Protein AF-A0A925DT21-F1 (afdb_monomer)

Foldseek 3Di:
DCVVDVQDDVVLVDDDPPCPVVSLVSCCVSVVHDSVVSVVVVVVD

Structure (mmCIF, N/CA/C/O backbone):
data_AF-A0A925DT21-F1
#
_entry.id   AF-A0A925DT21-F1
#
loop_
_atom_site.group_PDB
_atom_site.id
_atom_site.type_symbol
_atom_site.label_atom_id
_atom_site.label_alt_id
_atom_site.label_comp_id
_atom_site.label_asym_id
_atom_site.label_entity_id
_atom_site.label_seq_id
_atom_site.pdbx_PDB_ins_code
_atom_site.Cartn_x
_atom_site.Cartn_y
_atom_site.Cartn_z
_atom_site.occupancy
_atom_site.B_iso_or_equiv
_atom_site.auth_seq_id
_atom_site.auth_comp_id
_atom_site.auth_asym_id
_atom_site.auth_atom_id
_atom_site.pdbx_PDB_model_num
ATOM 1 N N . LEU A 1 1 ? -1.198 -6.061 4.596 1.00 78.38 1 LEU A N 1
ATOM 2 C CA . LEU A 1 1 ? -0.817 -5.787 3.186 1.00 78.38 1 LEU A CA 1
ATOM 3 C C . LEU A 1 1 ? 0.443 -6.535 2.755 1.00 78.38 1 LEU A C 1
ATOM 5 O O . LEU A 1 1 ? 0.342 -7.361 1.862 1.00 78.38 1 LEU A O 1
ATOM 9 N N . LYS A 1 2 ? 1.591 -6.341 3.416 1.00 79.25 2 LYS A N 1
ATOM 10 C CA . LYS A 1 2 ? 2.858 -7.025 3.084 1.00 79.25 2 LYS A CA 1
ATOM 11 C C . LYS A 1 2 ? 2.798 -8.559 3.036 1.00 79.25 2 LYS A C 1
ATOM 13 O O . LYS A 1 2 ? 3.345 -9.158 2.125 1.00 79.25 2 LYS A O 1
ATOM 18 N N . GLN A 1 3 ? 2.074 -9.194 3.961 1.00 80.25 3 GLN A N 1
ATOM 19 C CA . GLN A 1 3 ? 1.873 -10.653 3.920 1.00 80.25 3 GLN A CA 1
ATOM 20 C C . GLN A 1 3 ? 1.002 -11.120 2.741 1.00 80.25 3 GLN A C 1
ATOM 22 O O . GLN A 1 3 ? 1.153 -12.244 2.280 1.00 80.25 3 GLN A O 1
ATOM 27 N N . LYS A 1 4 ? 0.090 -10.266 2.254 1.00 82.25 4 LYS A N 1
ATOM 28 C CA . LYS A 1 4 ? -0.797 -10.578 1.120 1.00 82.25 4 LYS A CA 1
ATOM 29 C C . LYS A 1 4 ? -0.125 -10.297 -0.230 1.00 82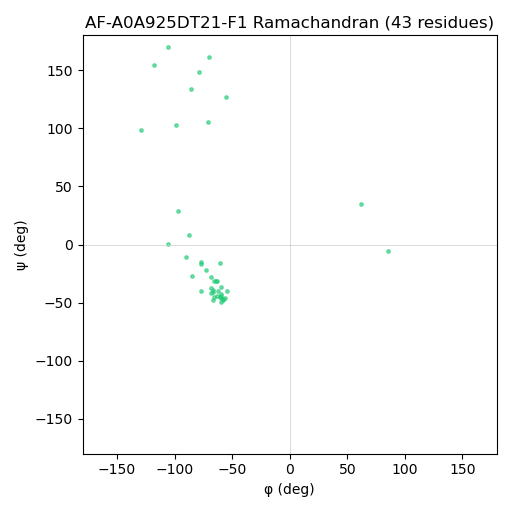.25 4 LYS A C 1
ATOM 31 O O . LYS A 1 4 ? -0.471 -10.926 -1.221 1.00 82.25 4 LYS A O 1
ATOM 36 N N . PHE A 1 5 ? 0.831 -9.368 -0.266 1.00 83.94 5 PHE A N 1
ATOM 37 C CA . PHE A 1 5 ? 1.511 -8.928 -1.480 1.00 83.94 5 PHE A CA 1
ATOM 38 C C . PHE A 1 5 ? 3.029 -8.969 -1.284 1.00 83.94 5 PHE A C 1
ATOM 40 O O . PHE A 1 5 ? 3.616 -8.017 -0.773 1.00 83.94 5 PHE A O 1
ATOM 47 N N . ALA A 1 6 ? 3.668 -10.044 -1.757 1.00 86.19 6 ALA A N 1
ATOM 48 C CA . ALA A 1 6 ? 5.121 -10.244 -1.664 1.00 86.19 6 ALA A CA 1
ATOM 49 C C . ALA A 1 6 ? 5.957 -9.162 -2.386 1.00 86.19 6 ALA A C 1
ATOM 51 O O . ALA A 1 6 ? 7.150 -9.033 -2.138 1.00 86.19 6 ALA A O 1
ATOM 52 N N . ILE A 1 7 ? 5.329 -8.373 -3.265 1.00 85.12 7 ILE A N 1
ATOM 53 C CA . ILE A 1 7 ? 5.942 -7.242 -3.981 1.00 85.12 7 ILE A CA 1
ATOM 54 C C . ILE A 1 7 ? 6.101 -5.976 -3.115 1.00 85.12 7 ILE A C 1
ATOM 56 O O . ILE A 1 7 ? 6.848 -5.056 -3.471 1.00 85.12 7 ILE A O 1
ATOM 60 N N . LEU A 1 8 ? 5.386 -5.901 -1.988 1.00 87.94 8 LEU A N 1
ATOM 61 C CA . LEU A 1 8 ? 5.448 -4.762 -1.079 1.00 87.94 8 LEU A CA 1
ATOM 62 C C . LEU A 1 8 ? 6.601 -4.933 -0.085 1.00 87.94 8 LEU A C 1
ATOM 64 O O . LEU A 1 8 ? 6.772 -5.976 0.544 1.00 87.94 8 LEU A O 1
ATOM 68 N N . THR A 1 9 ? 7.371 -3.870 0.085 1.00 85.31 9 THR A N 1
ATOM 69 C CA . THR A 1 9 ? 8.459 -3.741 1.056 1.00 85.31 9 THR A CA 1
ATOM 70 C C . THR A 1 9 ? 8.021 -2.837 2.210 1.00 85.31 9 THR A C 1
ATOM 72 O O . THR A 1 9 ? 6.952 -2.231 2.153 1.00 85.31 9 THR A O 1
ATOM 75 N N . ASP A 1 10 ? 8.806 -2.774 3.292 1.00 83.31 10 ASP A N 1
ATOM 76 C CA . ASP A 1 10 ? 8.481 -1.887 4.425 1.00 83.31 10 ASP A CA 1
ATOM 77 C C . ASP A 1 10 ? 8.426 -0.428 3.978 1.00 83.31 10 ASP A C 1
ATOM 79 O O . ASP A 1 10 ? 7.539 0.310 4.390 1.00 83.31 10 ASP A O 1
ATOM 83 N N . ASN A 1 11 ? 9.303 -0.053 3.045 1.00 82.56 11 ASN A N 1
ATOM 84 C CA . ASN A 1 11 ? 9.346 1.287 2.470 1.00 82.56 11 ASN A CA 1
ATOM 85 C C . ASN A 1 11 ? 8.069 1.639 1.697 1.00 82.56 11 ASN A C 1
ATOM 87 O O . ASN A 1 11 ? 7.669 2.797 1.682 1.00 82.56 11 ASN A O 1
ATOM 91 N N . ASP A 1 12 ? 7.404 0.658 1.079 1.00 82.38 12 ASP A N 1
ATOM 92 C CA . ASP A 1 12 ? 6.142 0.904 0.367 1.00 82.38 12 ASP A CA 1
ATOM 93 C C . ASP A 1 12 ? 4.949 1.050 1.308 1.00 82.38 12 ASP A C 1
ATOM 95 O O . ASP A 1 12 ? 3.892 1.478 0.863 1.00 82.38 12 ASP A O 1
ATOM 99 N N . LEU A 1 13 ? 5.093 0.648 2.573 1.00 81.94 13 LEU A N 1
ATOM 100 C CA . LEU A 1 13 ? 4.079 0.803 3.616 1.00 81.94 13 LEU A CA 1
ATOM 101 C C . LEU A 1 13 ? 4.435 1.907 4.615 1.00 81.94 13 LEU A C 1
ATOM 103 O O . LEU A 1 13 ? 3.671 2.149 5.548 1.00 81.94 13 LEU A O 1
ATOM 107 N N . LEU A 1 14 ? 5.576 2.573 4.430 1.00 82.69 14 LEU A N 1
ATOM 108 C CA . LEU A 1 14 ? 5.998 3.668 5.281 1.00 82.69 14 LEU A CA 1
ATOM 109 C C . LEU A 1 14 ? 5.102 4.880 5.003 1.00 82.69 14 LEU A C 1
ATOM 111 O O . LEU A 1 14 ? 5.208 5.538 3.966 1.00 82.69 14 LEU A O 1
ATOM 115 N N . LEU A 1 15 ? 4.197 5.152 5.938 1.00 78.62 15 LEU A N 1
ATOM 116 C CA . LEU A 1 15 ? 3.364 6.343 5.932 1.00 78.62 15 LEU A CA 1
ATOM 117 C C . LEU A 1 15 ? 3.988 7.375 6.869 1.00 78.62 15 LEU A C 1
ATOM 119 O O . LEU A 1 15 ? 3.870 7.259 8.086 1.00 78.62 15 LEU A O 1
ATOM 123 N N . GLU A 1 16 ? 4.649 8.381 6.307 1.00 82.38 16 GLU A N 1
ATOM 124 C CA . GLU A 1 16 ? 4.983 9.578 7.079 1.00 82.38 16 GLU A CA 1
ATOM 125 C C . GLU A 1 16 ? 3.740 10.471 7.189 1.00 82.38 16 GLU A C 1
ATOM 127 O O . GLU A 1 16 ? 2.881 10.486 6.300 1.00 82.38 16 GLU A O 1
ATOM 132 N N . GLU A 1 17 ? 3.628 11.204 8.293 1.00 79.38 17 GLU A N 1
ATOM 133 C CA . GLU A 1 17 ? 2.484 12.071 8.566 1.00 79.38 17 GLU A CA 1
ATOM 134 C C . GLU A 1 17 ? 2.275 13.074 7.414 1.00 79.38 17 GLU A C 1
ATOM 136 O O . GLU A 1 17 ? 3.204 13.746 6.969 1.00 79.38 17 GLU A O 1
ATOM 141 N N . GLY A 1 18 ? 1.056 13.118 6.865 1.00 77.12 18 GLY A N 1
ATOM 142 C CA . GLY A 1 18 ? 0.717 13.945 5.700 1.00 77.12 18 GLY A CA 1
ATOM 143 C C . GLY A 1 18 ? 1.013 13.331 4.321 1.00 77.12 18 GLY A C 1
ATOM 144 O O . GLY A 1 18 ? 0.593 13.902 3.318 1.00 77.12 18 GLY A O 1
ATOM 145 N N . LYS A 1 19 ? 1.649 12.152 4.225 1.00 85.50 19 LYS A N 1
ATOM 146 C CA . LYS A 1 19 ? 1.979 11.486 2.940 1.00 85.50 19 LYS A CA 1
ATOM 147 C C . LYS A 1 19 ? 0.979 10.414 2.498 1.00 85.50 19 LYS A C 1
ATOM 149 O O . LYS A 1 19 ? 1.337 9.463 1.802 1.00 85.50 19 LYS A O 1
ATOM 154 N N . HIS A 1 20 ? -0.286 10.555 2.883 1.00 83.38 20 HIS A N 1
ATOM 155 C CA . HIS A 1 20 ? -1.303 9.544 2.587 1.00 83.38 20 HIS A CA 1
ATOM 156 C C . HIS A 1 20 ? -1.541 9.357 1.082 1.00 83.38 20 HIS A C 1
ATOM 158 O O . HIS A 1 20 ? -1.530 8.225 0.602 1.00 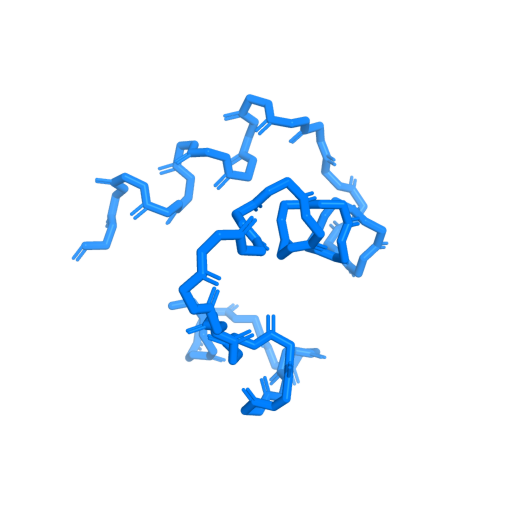83.38 20 HIS A O 1
ATOM 164 N N . ASP A 1 21 ? -1.646 10.442 0.312 1.00 88.56 21 ASP A N 1
ATOM 165 C CA . ASP A 1 21 ? -1.800 10.341 -1.145 1.00 88.56 21 ASP A CA 1
ATOM 166 C C . ASP A 1 21 ? -0.557 9.752 -1.837 1.00 88.56 21 ASP A C 1
ATOM 168 O O . ASP A 1 21 ? -0.687 9.026 -2.823 1.00 88.56 21 ASP A O 1
ATOM 172 N N . GLU A 1 22 ? 0.647 9.990 -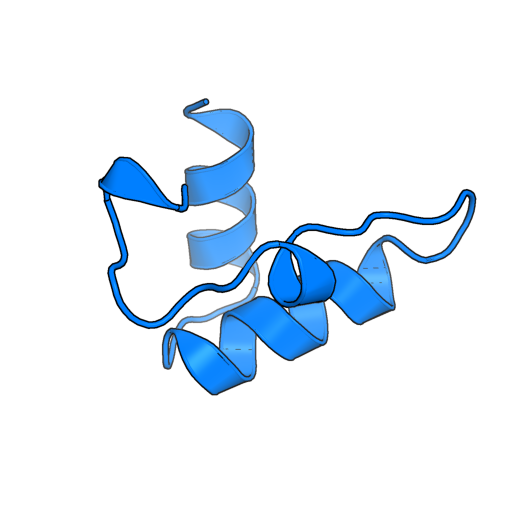1.304 1.00 89.12 22 GLU A N 1
ATOM 173 C CA . GLU A 1 22 ? 1.890 9.412 -1.837 1.00 89.12 22 GLU A CA 1
ATOM 174 C C . GLU A 1 22 ? 1.944 7.894 -1.610 1.00 89.12 22 GLU A C 1
ATOM 176 O O . GLU A 1 22 ? 2.327 7.136 -2.505 1.00 89.12 22 GLU A O 1
ATOM 181 N N . LEU A 1 23 ? 1.519 7.430 -0.428 1.00 88.88 23 LEU A N 1
ATOM 182 C CA . LEU A 1 23 ? 1.375 6.005 -0.135 1.00 88.88 23 LEU A CA 1
ATOM 183 C C . LEU A 1 23 ? 0.377 5.347 -1.097 1.00 88.88 23 LEU A C 1
ATOM 185 O O . LEU A 1 23 ? 0.698 4.327 -1.710 1.00 88.88 23 LEU A O 1
ATOM 189 N N . LEU A 1 24 ? -0.806 5.946 -1.263 1.00 89.88 24 LEU A N 1
ATOM 190 C CA . LEU A 1 24 ? -1.836 5.432 -2.165 1.00 89.88 24 LEU A CA 1
ATOM 191 C C . LEU A 1 24 ? -1.324 5.353 -3.606 1.00 89.88 24 LEU A C 1
ATOM 193 O O . LEU A 1 24 ? -1.451 4.301 -4.230 1.00 89.88 24 LEU A O 1
ATOM 197 N N . GLY A 1 25 ? -0.664 6.401 -4.105 1.00 91.00 25 GLY A N 1
ATOM 198 C CA . GLY A 1 25 ? -0.084 6.413 -5.450 1.00 91.00 25 GLY A CA 1
ATOM 199 C C . GLY A 1 25 ? 0.960 5.312 -5.663 1.00 91.00 25 GLY A C 1
ATOM 200 O O . GLY A 1 25 ? 0.918 4.600 -6.670 1.00 91.00 25 GLY A O 1
ATOM 201 N N . ARG A 1 26 ? 1.859 5.099 -4.691 1.00 90.69 26 ARG A N 1
ATOM 202 C CA . ARG A 1 26 ? 2.843 4.002 -4.741 1.00 90.69 26 ARG A CA 1
ATOM 203 C C . ARG A 1 26 ? 2.172 2.634 -4.799 1.00 90.69 26 ARG A C 1
ATOM 205 O O . ARG A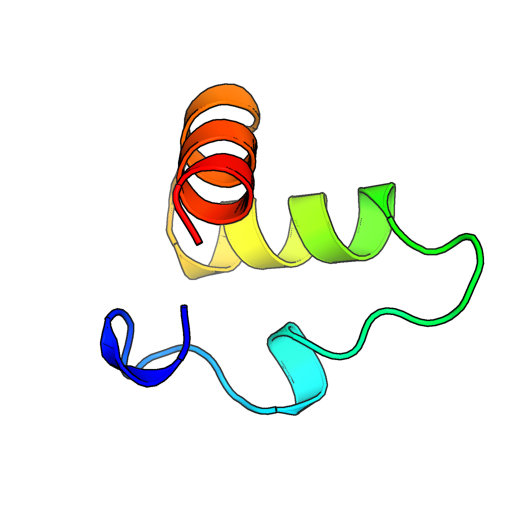 1 26 ? 2.557 1.797 -5.617 1.00 90.69 26 ARG A O 1
ATOM 212 N N . LEU A 1 27 ? 1.157 2.416 -3.967 1.00 91.50 27 LEU A N 1
ATOM 213 C CA . LEU A 1 27 ? 0.419 1.156 -3.921 1.00 91.50 27 LEU A CA 1
ATOM 214 C C . LEU A 1 27 ? -0.384 0.911 -5.202 1.00 91.50 27 LEU A C 1
ATOM 216 O O . LEU A 1 27 ? -0.38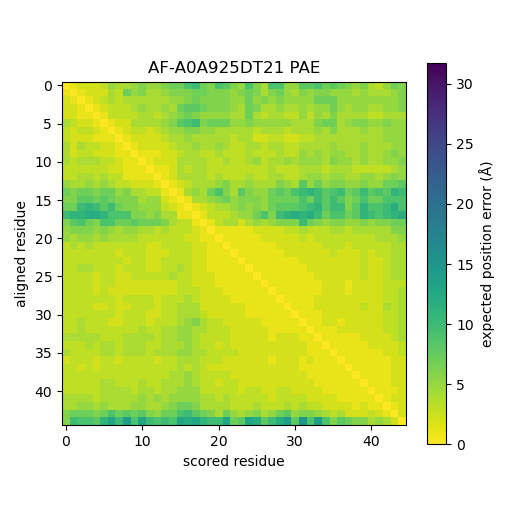7 -0.215 -5.691 1.00 91.50 27 LEU A O 1
ATOM 220 N N . GLN A 1 28 ? -0.998 1.940 -5.790 1.00 93.12 28 GLN A 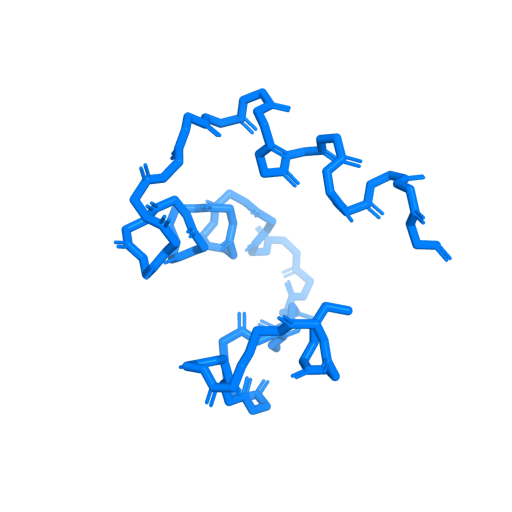N 1
ATOM 221 C CA . GLN A 1 28 ? -1.683 1.823 -7.082 1.00 93.12 28 GLN A CA 1
ATOM 222 C C . GLN A 1 28 ? -0.731 1.335 -8.178 1.00 93.12 28 GLN A C 1
ATOM 224 O O . GLN A 1 28 ? -1.057 0.386 -8.892 1.00 93.12 28 GLN A O 1
ATOM 229 N N . ILE A 1 29 ? 0.461 1.935 -8.274 1.00 91.88 29 ILE A N 1
ATOM 230 C CA . ILE A 1 29 ? 1.469 1.575 -9.282 1.00 91.88 29 ILE A CA 1
ATOM 231 C C . ILE A 1 29 ? 2.007 0.162 -9.033 1.00 91.88 29 ILE A C 1
ATOM 233 O O . ILE A 1 29 ? 2.046 -0.648 -9.957 1.00 91.88 29 ILE A O 1
ATOM 237 N N . LYS A 1 30 ? 2.388 -0.169 -7.792 1.00 91.06 30 LYS A N 1
ATOM 238 C CA . LYS A 1 30 ? 2.964 -1.486 -7.471 1.00 91.06 30 LYS A CA 1
ATOM 239 C C . LYS A 1 30 ? 1.975 -2.635 -7.580 1.00 91.06 30 LYS A C 1
ATOM 241 O O . LYS A 1 30 ? 2.365 -3.734 -7.962 1.00 91.06 30 LYS A O 1
ATOM 246 N N . LEU A 1 31 ? 0.726 -2.406 -7.189 1.00 90.50 31 LEU A N 1
ATOM 247 C CA . LEU A 1 31 ? -0.310 -3.436 -7.202 1.00 90.50 31 LEU A CA 1
ATOM 248 C C . LEU A 1 31 ? -1.068 -3.481 -8.533 1.00 90.50 31 LEU A C 1
ATOM 250 O O . LEU A 1 31 ? -1.832 -4.420 -8.744 1.00 90.50 31 LEU A O 1
ATOM 254 N N . GLY A 1 32 ? -0.880 -2.488 -9.411 1.00 93.69 32 GLY A N 1
ATOM 255 C CA . GLY A 1 32 ? -1.632 -2.352 -10.660 1.00 93.69 32 GLY A CA 1
ATOM 256 C C . GLY A 1 32 ? -3.132 -2.160 -10.420 1.00 93.69 32 GLY A C 1
ATOM 257 O O . GLY A 1 32 ? -3.947 -2.694 -11.168 1.00 93.69 32 GLY A O 1
ATOM 258 N N . LYS A 1 33 ? -3.497 -1.462 -9.339 1.00 93.56 33 LYS A N 1
ATOM 259 C CA . LYS A 1 33 ? -4.876 -1.331 -8.847 1.00 93.56 33 LYS A CA 1
ATOM 260 C C . LYS A 1 33 ? -5.359 0.110 -8.861 1.00 93.56 33 LYS A C 1
ATOM 262 O O . LYS A 1 33 ? -4.579 1.058 -8.762 1.00 93.56 33 LYS A O 1
ATOM 267 N N . THR A 1 34 ? -6.671 0.277 -8.957 1.00 94.56 34 THR A N 1
ATOM 268 C CA . THR A 1 34 ? -7.311 1.594 -8.854 1.00 94.56 34 THR A CA 1
ATOM 269 C C . THR A 1 34 ? -7.240 2.142 -7.425 1.00 94.56 34 THR A C 1
ATOM 271 O O . THR A 1 34 ? -7.049 1.387 -6.471 1.00 94.56 34 THR A O 1
ATOM 274 N N . LYS A 1 35 ? -7.423 3.462 -7.255 1.00 89.94 35 LYS A N 1
ATOM 275 C CA . LYS A 1 35 ? -7.384 4.114 -5.930 1.00 89.94 35 LYS A CA 1
ATOM 276 C C . LYS A 1 35 ? -8.394 3.474 -4.975 1.00 89.94 35 LYS A C 1
ATOM 278 O O . LYS A 1 35 ? -8.027 3.100 -3.871 1.00 89.94 35 LYS A O 1
ATOM 283 N N . ALA A 1 36 ? -9.619 3.250 -5.455 1.00 92.81 36 ALA A N 1
ATOM 284 C CA . ALA A 1 36 ? -10.697 2.639 -4.681 1.00 92.81 36 ALA A CA 1
ATOM 285 C C . ALA A 1 36 ? -10.375 1.204 -4.227 1.00 92.81 36 ALA A C 1
ATOM 287 O O . ALA A 1 36 ? -10.682 0.824 -3.100 1.00 92.81 36 ALA A O 1
ATOM 288 N N . GLU A 1 37 ? -9.738 0.393 -5.078 1.00 92.69 37 GLU A N 1
ATOM 289 C CA . GLU A 1 37 ? -9.311 -0.953 -4.682 1.00 92.69 37 GLU A CA 1
ATOM 290 C C . GLU A 1 37 ? -8.207 -0.916 -3.623 1.00 92.69 37 GLU A C 1
ATOM 292 O O . GLU A 1 37 ? -8.224 -1.721 -2.695 1.00 92.69 37 GLU A O 1
ATOM 297 N N . VAL A 1 38 ? -7.246 0.001 -3.757 1.00 91.12 38 VAL A N 1
ATOM 298 C CA . VAL A 1 38 ? -6.165 0.176 -2.779 1.00 91.12 38 VAL A CA 1
ATOM 299 C C . VAL A 1 38 ? -6.716 0.672 -1.443 1.00 91.12 38 VAL A C 1
ATOM 301 O O . VAL A 1 38 ? -6.366 0.112 -0.409 1.00 91.12 38 VAL A O 1
ATOM 304 N N . GLU A 1 39 ? -7.610 1.660 -1.454 1.00 89.94 39 GLU A N 1
ATOM 305 C CA . GLU A 1 39 ? -8.293 2.150 -0.252 1.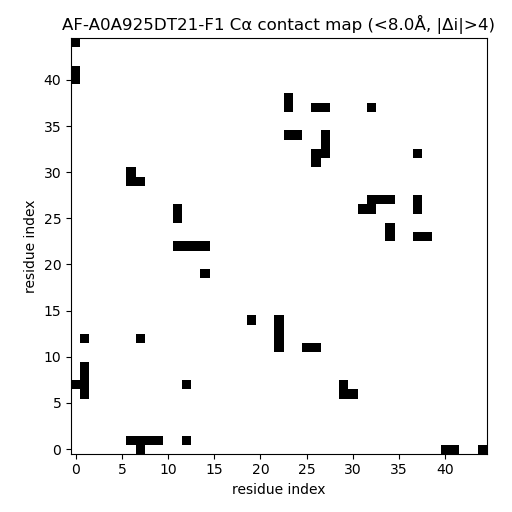00 89.94 39 GLU A CA 1
ATOM 306 C C . GLU A 1 39 ? -9.055 1.024 0.441 1.00 89.94 39 GLU A C 1
ATOM 308 O O . GLU A 1 39 ? -8.873 0.811 1.636 1.00 89.94 39 GLU A O 1
ATOM 313 N N . LYS A 1 40 ? -9.813 0.222 -0.313 1.00 90.75 40 LYS A N 1
ATOM 314 C CA . LYS A 1 40 ? -10.513 -0.943 0.234 1.00 90.75 40 LYS A CA 1
ATOM 315 C C . LYS A 1 40 ? -9.548 -1.954 0.863 1.00 90.75 40 LYS A C 1
ATOM 317 O O . LYS A 1 40 ? -9.810 -2.437 1.956 1.00 90.75 40 LYS A O 1
ATOM 322 N N . LEU A 1 41 ? -8.412 -2.236 0.222 1.00 88.38 41 LEU A N 1
ATOM 323 C CA . LEU A 1 41 ? -7.386 -3.132 0.771 1.00 88.38 41 LEU A CA 1
ATOM 324 C C . L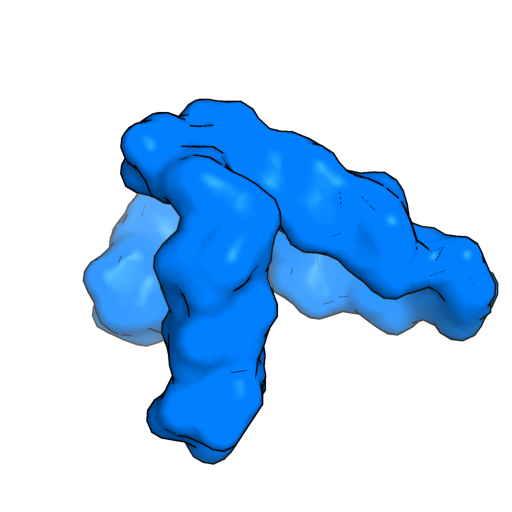EU A 1 41 ? -6.745 -2.605 2.063 1.00 88.38 41 LEU A C 1
ATOM 326 O O . LEU A 1 41 ? -6.306 -3.411 2.883 1.00 88.38 41 LEU A O 1
ATOM 330 N N . ILE A 1 42 ? -6.643 -1.282 2.215 1.00 84.31 42 ILE A N 1
ATOM 331 C CA . ILE A 1 42 ? -6.156 -0.633 3.438 1.00 84.31 42 ILE A CA 1
ATOM 332 C C . ILE A 1 42 ? -7.243 -0.648 4.517 1.00 84.31 42 ILE A C 1
ATOM 334 O O . ILE A 1 42 ? -6.929 -0.906 5.670 1.00 84.31 42 ILE A O 1
ATOM 338 N N . SER A 1 43 ? -8.508 -0.410 4.159 1.00 84.81 43 SER A N 1
ATOM 339 C CA . SER A 1 43 ? -9.642 -0.428 5.094 1.00 84.81 43 SER A CA 1
ATOM 340 C C . SER A 1 43 ? -10.037 -1.831 5.569 1.00 84.81 43 SER A C 1
ATOM 342 O O . SER A 1 43 ? -10.680 -1.956 6.604 1.00 84.81 43 SER A O 1
ATOM 344 N N . GLU A 1 44 ? -9.692 -2.880 4.820 1.00 82.00 44 GLU A N 1
ATOM 345 C CA . GLU A 1 44 ? -9.908 -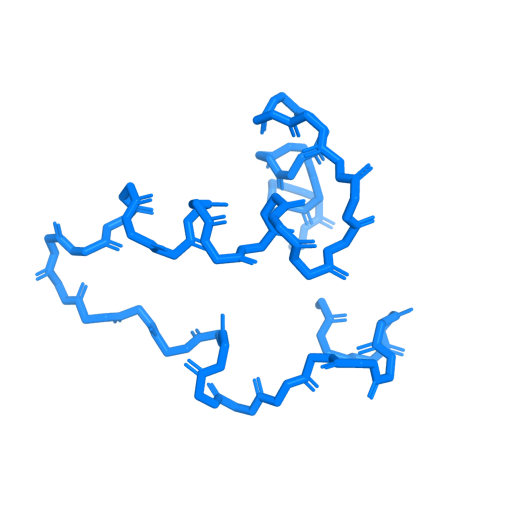4.289 5.191 1.00 82.00 44 GLU A CA 1
ATOM 346 C C . GLU A 1 44 ? -8.757 -4.891 6.029 1.00 82.00 44 GLU A C 1
ATOM 348 O O . GLU A 1 44 ? -8.716 -6.111 6.233 1.00 82.00 44 GLU A O 1
ATOM 353 N N . LEU A 1 45 ? -7.796 -4.069 6.471 1.00 70.94 45 LEU A N 1
ATOM 354 C CA . LEU A 1 45 ? -6.760 -4.439 7.444 1.00 70.94 45 LEU A CA 1
ATOM 355 C C . LEU A 1 45 ? -7.185 -4.105 8.872 1.00 70.94 45 LEU A C 1
ATOM 357 O O . LEU A 1 45 ? -6.801 -4.911 9.747 1.00 70.94 45 LEU A O 1
#

Mean predicted aligned error: 3.63 Å

Sequence (45 aa):
LKQKFAILTDNDLLLEEGKHDELLGRLQIKLGKTKAEVEKLISEL

Radius of gyration: 9.66 Å; Cα contacts (8 Å, |Δi|>4): 32; chains: 1; bounding box: 20×25×19 Å

pLDDT: mean 86.3, std 5.32, range [70.94, 94.56]

Nearest PDB structures (foldseek):
  1yww-assembly1_A  TM=6.607E-01  e=2.612E-01  Pseudomonas aeruginosa

Solvent-accessible surface area (backbone atoms only — not comparable to full-atom values): 2869 Å² total; per-residue (Å²): 105,54,91,82,34,84,89,51,51,72,76,65,68,58,71,56,92,90,36,62,69,59,36,50,53,51,46,21,65,76,69,73,41,53,69,69,57,49,51,49,59,60,74,74,106

Secondary structure (DSSP, 8-state):
-TTT-TT--TTTS---TT-HHHHHHHHHHHHT--HHHHHHHHHT-